Protein AF-A0A0B5EMP2-F1 (afdb_monomer_lite)

Secondary structure (DSSP, 8-state):
---S--PPSS------TT--S-TTT--PPPTTSSTT-EEEEEEEGGGTEEEEEEEE-

Organism: NCBI:txid932753

Sequence (57 aa):
DNTTCDGPCGLRFRQNPQAGIRIVGGQTAQPGAWPWMVSLQIFTSHNSRRYHACGGS

Foldseek 3Di:
DPPDPCPDPPDFDDDDVVPDPDPPVDDDADVRRPVFKDFDWDADPVVRDIDTDDIDD

Radius of gyration: 16.67 Å; chains: 1; bounding box: 41×15×45 Å

Structure (mmCIF, N/CA/C/O backbone):
data_AF-A0A0B5EMP2-F1
#
_entry.id   AF-A0A0B5EMP2-F1
#
loop_
_atom_site.group_PDB
_atom_site.id
_atom_site.type_symbol
_atom_site.label_atom_id
_atom_site.label_alt_id
_atom_site.label_comp_id
_atom_site.label_asym_id
_atom_site.label_entity_id
_atom_site.label_seq_id
_atom_site.pdbx_PDB_ins_code
_atom_site.Cartn_x
_atom_site.Cartn_y
_atom_site.Cartn_z
_atom_site.occupancy
_atom_site.B_iso_or_equiv
_atom_site.auth_seq_id
_atom_site.auth_comp_id
_atom_site.auth_asym_id
_atom_site.auth_atom_id
_atom_site.pdbx_PDB_model_num
ATOM 1 N N . ASP A 1 1 ? 20.040 6.558 23.008 1.00 51.56 1 ASP A N 1
ATOM 2 C CA . ASP A 1 1 ? 19.617 5.451 22.125 1.00 51.56 1 ASP A CA 1
ATOM 3 C C . ASP A 1 1 ? 18.473 5.911 21.231 1.00 51.56 1 ASP A C 1
ATOM 5 O O . ASP A 1 1 ? 17.308 5.745 21.548 1.00 51.56 1 ASP A O 1
ATOM 9 N N . ASN A 1 2 ? 18.833 6.631 20.168 1.00 59.59 2 ASN A N 1
ATOM 10 C CA . ASN A 1 2 ? 17.936 7.235 19.165 1.00 59.59 2 ASN A CA 1
ATOM 11 C C . ASN A 1 2 ? 18.462 6.899 17.752 1.00 59.59 2 ASN A C 1
ATOM 13 O O . ASN A 1 2 ? 18.377 7.692 16.820 1.00 59.59 2 ASN A O 1
ATOM 17 N N . THR A 1 3 ? 19.158 5.766 17.646 1.00 67.56 3 THR A N 1
ATOM 18 C CA . THR A 1 3 ? 19.907 5.320 16.463 1.00 67.56 3 THR A CA 1
ATOM 19 C C . THR A 1 3 ? 19.163 4.260 15.666 1.00 67.56 3 THR A C 1
ATOM 21 O O . THR A 1 3 ? 19.628 3.880 14.596 1.00 67.56 3 THR A O 1
ATOM 24 N N . THR A 1 4 ? 18.017 3.791 16.155 1.00 72.00 4 THR A N 1
ATOM 25 C CA . THR A 1 4 ? 17.134 2.920 15.392 1.00 72.00 4 THR A CA 1
ATOM 26 C C . THR A 1 4 ? 15.860 3.682 15.057 1.00 72.00 4 THR A C 1
ATOM 28 O O . THR A 1 4 ? 15.221 4.286 15.917 1.00 72.00 4 THR A O 1
ATOM 31 N N . CYS A 1 5 ? 15.502 3.698 13.773 1.00 72.31 5 CYS A N 1
ATOM 32 C CA . CYS A 1 5 ? 14.263 4.287 13.261 1.00 72.31 5 CYS A CA 1
ATOM 33 C C . CYS A 1 5 ? 13.045 3.404 13.588 1.00 72.31 5 CYS A C 1
ATOM 35 O O . CYS A 1 5 ? 12.115 3.304 12.786 1.00 72.31 5 CYS A O 1
ATOM 37 N N . ASP A 1 6 ? 13.053 2.756 14.754 1.00 77.50 6 ASP A N 1
ATOM 38 C CA . ASP A 1 6 ? 12.013 1.842 15.214 1.00 77.50 6 ASP A CA 1
ATOM 39 C C . ASP A 1 6 ? 10.860 2.671 15.790 1.00 77.50 6 ASP A C 1
ATOM 41 O O . ASP A 1 6 ? 10.612 2.718 16.995 1.00 77.50 6 ASP A O 1
ATOM 45 N N . GLY A 1 7 ? 10.183 3.414 14.913 1.00 79.00 7 GLY A N 1
ATOM 46 C CA . GLY A 1 7 ?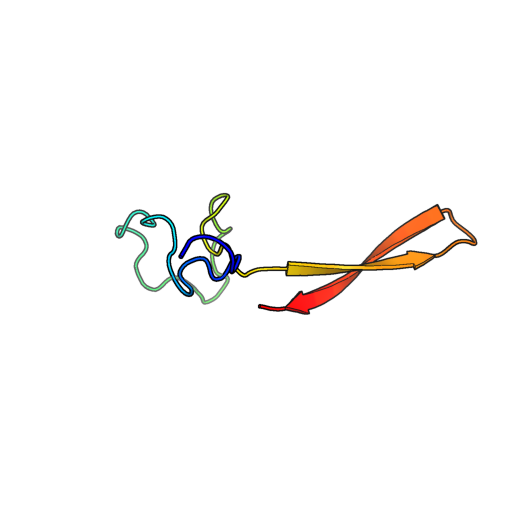 8.964 4.126 15.268 1.00 79.00 7 GLY A CA 1
ATOM 47 C C . GLY A 1 7 ? 7.889 3.157 15.788 1.00 79.00 7 GLY A C 1
ATOM 48 O O . GLY A 1 7 ? 7.865 1.986 15.404 1.00 79.00 7 GLY A O 1
ATOM 49 N N . PRO A 1 8 ? 6.972 3.619 16.654 1.00 86.31 8 PRO A N 1
ATOM 50 C CA . PRO A 1 8 ? 5.916 2.769 17.197 1.00 86.31 8 PRO A CA 1
ATOM 51 C C . PRO A 1 8 ? 4.989 2.232 1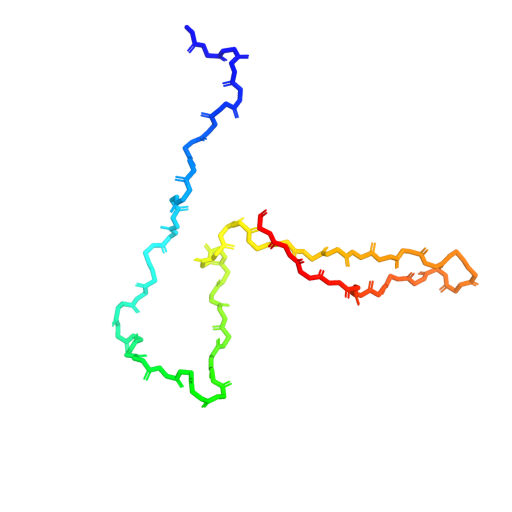6.092 1.00 86.31 8 PRO A C 1
ATOM 53 O O . PRO A 1 8 ? 4.507 2.991 15.249 1.00 86.31 8 PRO A O 1
ATOM 56 N N . CYS A 1 9 ? 4.696 0.929 16.119 1.00 88.19 9 CYS A N 1
ATOM 57 C CA . CYS A 1 9 ? 3.797 0.274 15.165 1.00 88.19 9 CYS A CA 1
ATOM 58 C C . CYS A 1 9 ? 2.322 0.311 15.619 1.00 88.19 9 CYS A C 1
ATOM 60 O O . CYS A 1 9 ? 2.013 0.496 16.795 1.00 88.19 9 CYS A O 1
ATOM 62 N N . GLY A 1 10 ? 1.385 0.157 14.675 1.00 88.31 10 GLY A N 1
ATOM 63 C CA . GLY A 1 10 ? -0.054 0.003 14.958 1.00 88.31 10 GLY A CA 1
ATOM 64 C C . GLY A 1 10 ? -0.787 1.255 15.463 1.00 88.31 10 GLY A C 1
ATOM 65 O O . GLY A 1 10 ? -2.010 1.228 15.626 1.00 88.31 10 GLY A O 1
ATOM 66 N N . LEU A 1 11 ? -0.084 2.369 15.673 1.00 87.50 11 LEU A N 1
ATOM 67 C CA . LEU A 1 11 ? -0.708 3.642 16.018 1.00 87.50 11 LEU A CA 1
ATOM 68 C C . LEU A 1 11 ? -1.426 4.213 14.795 1.00 87.50 11 LEU A C 1
ATOM 70 O O . LEU A 1 11 ? -0.822 4.442 13.751 1.00 87.50 11 LEU A O 1
ATOM 74 N N . ARG A 1 12 ? -2.727 4.472 14.934 1.00 85.81 12 ARG A N 1
ATOM 75 C CA . ARG A 1 12 ? -3.539 5.154 13.921 1.00 85.81 12 ARG A CA 1
ATOM 76 C C . ARG A 1 12 ? -4.147 6.424 14.4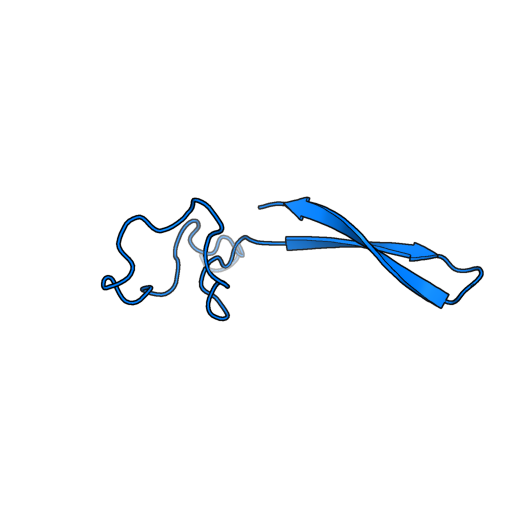91 1.00 85.81 12 ARG A C 1
ATOM 78 O O . ARG A 1 12 ? -4.445 6.494 15.685 1.00 85.81 12 ARG A O 1
ATOM 85 N N . PHE A 1 13 ? -4.408 7.400 13.627 1.00 80.31 13 PHE A N 1
ATOM 86 C CA . PHE A 1 13 ? -5.185 8.570 14.021 1.00 80.31 13 PHE A CA 1
ATOM 87 C C . PHE A 1 13 ? -6.580 8.143 14.483 1.00 80.31 13 PHE A C 1
ATOM 89 O O . PHE A 1 13 ? -7.194 7.228 13.922 1.00 80.31 13 PHE A O 1
ATOM 96 N N . ARG A 1 14 ? -7.076 8.791 15.543 1.00 73.56 14 ARG A N 1
ATOM 97 C CA . ARG A 1 14 ? -8.380 8.476 16.128 1.00 73.56 14 ARG A CA 1
ATOM 98 C C . ARG A 1 14 ? -9.467 8.764 15.093 1.00 73.56 14 ARG A C 1
ATOM 100 O O . ARG A 1 14 ? -9.838 9.909 14.866 1.00 73.56 14 ARG A O 1
ATOM 107 N N . GLN A 1 15 ? -9.965 7.711 14.453 1.00 73.12 15 GLN A N 1
ATOM 108 C CA . GLN A 1 15 ? -11.121 7.804 13.569 1.00 73.12 15 GLN A CA 1
ATOM 109 C C . GLN A 1 15 ? -12.338 8.201 14.408 1.00 73.12 15 GLN A C 1
ATOM 111 O O . GLN A 1 15 ? -12.515 7.674 15.509 1.00 73.12 15 GLN A O 1
ATOM 116 N N . ASN A 1 16 ? -13.165 9.128 13.918 1.00 68.12 16 ASN A N 1
ATOM 117 C CA . ASN A 1 16 ? -14.364 9.550 14.636 1.00 68.12 16 ASN A CA 1
ATOM 118 C C . ASN A 1 16 ? -15.268 8.320 14.899 1.00 68.12 16 ASN A C 1
ATOM 120 O O . ASN A 1 16 ? -15.719 7.688 13.939 1.00 68.12 16 ASN A O 1
ATOM 124 N N . PRO A 1 17 ? -15.531 7.949 16.167 1.00 59.88 17 PRO A N 1
ATOM 125 C CA . PRO A 1 17 ? -16.148 6.667 16.524 1.00 59.88 17 PRO A CA 1
ATOM 126 C C . PRO A 1 17 ? -17.640 6.556 16.171 1.00 59.88 17 PRO A C 1
ATOM 128 O O . PRO A 1 17 ? -18.226 5.494 16.341 1.00 59.88 17 PRO A O 1
ATOM 131 N N . GLN A 1 18 ? -18.259 7.604 15.610 1.00 57.56 18 GLN A N 1
ATOM 132 C CA . GLN A 1 18 ? -19.614 7.542 15.033 1.00 57.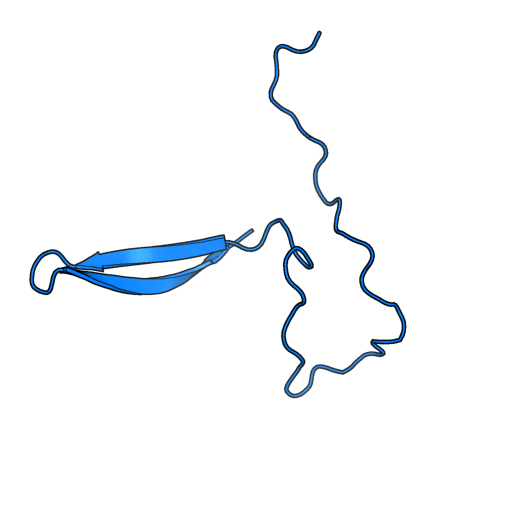56 18 GLN A CA 1
ATOM 133 C C . GLN A 1 18 ? -19.704 6.651 13.771 1.00 57.56 18 GLN A C 1
ATOM 135 O O . GLN A 1 18 ? -20.777 6.474 13.188 1.00 57.56 18 GLN A O 1
ATOM 140 N N . ALA A 1 19 ? -18.588 6.069 13.329 1.00 59.56 19 ALA A N 1
ATOM 141 C CA . ALA A 1 19 ? -18.556 5.023 12.320 1.00 59.56 19 ALA A CA 1
ATOM 142 C C . ALA A 1 19 ? -18.896 3.657 12.948 1.00 59.56 19 ALA A C 1
ATOM 144 O O . ALA A 1 19 ? -18.011 2.858 13.243 1.00 59.56 19 ALA A O 1
ATOM 145 N N . GLY A 1 20 ? -20.191 3.390 13.147 1.00 60.66 20 GLY A N 1
ATOM 146 C CA . GLY A 1 20 ? -20.691 2.031 13.386 1.00 60.66 20 GLY A CA 1
ATOM 147 C C . GLY A 1 20 ? -20.245 1.049 12.289 1.00 60.66 20 GLY A C 1
ATOM 148 O O . GLY A 1 20 ? -19.751 1.468 11.239 1.00 60.66 20 GLY A O 1
ATOM 149 N N . ILE A 1 21 ? -20.411 -0.259 12.521 1.00 55.53 21 ILE A N 1
ATOM 150 C CA . ILE A 1 21 ? -20.133 -1.302 11.518 1.00 55.53 21 ILE A CA 1
ATOM 151 C C . ILE A 1 21 ? -20.928 -0.962 10.254 1.00 55.53 21 ILE A C 1
ATOM 153 O O . ILE A 1 21 ? -22.153 -1.013 10.256 1.00 55.53 21 ILE A O 1
ATOM 157 N N . ARG A 1 22 ? -20.238 -0.553 9.191 1.00 58.38 22 ARG A N 1
ATOM 158 C CA . ARG A 1 22 ? -20.883 -0.093 7.949 1.00 58.38 22 ARG A CA 1
ATOM 159 C C . ARG A 1 22 ? -20.574 -0.956 6.740 1.00 58.38 22 ARG A C 1
ATOM 161 O O . ARG A 1 22 ? -21.253 -0.830 5.730 1.00 58.38 22 ARG A O 1
ATOM 168 N N . ILE A 1 23 ? -19.522 -1.772 6.779 1.00 62.59 23 ILE A N 1
ATOM 169 C CA . ILE A 1 23 ? -19.029 -2.420 5.561 1.00 62.59 23 ILE A CA 1
ATOM 170 C C . ILE A 1 23 ? -19.839 -3.686 5.264 1.00 62.59 23 ILE A C 1
ATOM 172 O O . ILE A 1 23 ? -19.418 -4.794 5.564 1.00 62.59 23 ILE A O 1
ATOM 176 N N . VAL A 1 24 ? -20.979 -3.494 4.602 1.00 66.56 24 VAL A N 1
ATOM 177 C CA . VAL A 1 24 ? -21.240 -4.143 3.311 1.00 66.56 24 VAL A CA 1
ATOM 178 C C . VAL A 1 24 ? -21.383 -2.992 2.305 1.00 66.56 24 VAL A C 1
ATOM 180 O O . VAL A 1 24 ? -22.303 -2.192 2.415 1.00 66.56 24 VAL A O 1
ATOM 183 N N . GLY A 1 25 ? -20.397 -2.818 1.417 1.00 69.06 25 GLY A N 1
ATOM 184 C CA . GLY A 1 25 ? -20.222 -1.635 0.545 1.00 69.06 25 GLY A CA 1
ATOM 185 C C . GLY A 1 25 ? -19.241 -0.580 1.084 1.00 69.06 25 GLY A C 1
ATOM 186 O O . GLY A 1 25 ? -18.537 0.068 0.317 1.00 69.06 25 GLY A O 1
ATOM 187 N N . GLY A 1 26 ? -19.096 -0.484 2.405 1.00 81.38 26 GLY A N 1
ATOM 188 C CA . GLY A 1 26 ? -18.003 0.255 3.039 1.00 81.38 26 GLY A CA 1
ATOM 189 C C . GLY A 1 26 ? -18.093 1.778 2.980 1.00 81.38 26 GLY A C 1
ATOM 190 O O . GLY A 1 26 ? -19.113 2.350 2.616 1.00 81.38 26 GLY A O 1
ATOM 191 N N . GLN A 1 27 ? -17.019 2.446 3.408 1.00 83.44 27 GLN A N 1
ATOM 192 C CA . GLN A 1 27 ? -16.860 3.898 3.293 1.00 83.44 27 GLN A CA 1
ATOM 193 C C . GLN A 1 27 ? -15.396 4.250 3.014 1.00 83.44 27 GLN A C 1
ATOM 195 O O . GLN A 1 27 ? -14.492 3.551 3.477 1.00 83.44 27 GLN A O 1
ATOM 200 N N . THR A 1 28 ? -15.162 5.352 2.300 1.00 85.81 28 THR A N 1
ATOM 201 C CA . THR A 1 28 ? -13.813 5.869 2.039 1.00 85.81 28 THR A CA 1
ATOM 202 C C . THR A 1 28 ? -13.100 6.192 3.349 1.00 85.81 28 THR A C 1
ATOM 204 O O . THR A 1 28 ? -13.649 6.855 4.233 1.00 85.81 28 THR A O 1
ATOM 207 N N . ALA A 1 29 ? -11.862 5.723 3.478 1.00 86.00 29 ALA A N 1
ATOM 208 C CA . ALA A 1 29 ? -11.029 6.029 4.627 1.00 86.00 29 ALA A CA 1
ATOM 209 C C . ALA A 1 29 ? -10.605 7.506 4.606 1.00 86.00 29 ALA A C 1
ATOM 211 O O . ALA A 1 29 ? -10.235 8.041 3.562 1.00 86.00 29 ALA A O 1
ATOM 212 N N . GLN A 1 30 ? -10.632 8.160 5.769 1.00 86.31 30 GLN A N 1
ATOM 213 C CA . GLN A 1 30 ? -10.042 9.491 5.916 1.00 86.31 30 GLN A CA 1
ATOM 214 C C . GLN A 1 30 ? -8.525 9.432 5.657 1.00 86.31 30 GLN A C 1
ATOM 216 O O . GLN A 1 30 ? -7.906 8.402 5.938 1.00 86.31 30 GLN A O 1
ATOM 221 N N . PRO A 1 31 ? -7.889 10.507 5.168 1.00 87.62 31 PRO A N 1
ATOM 222 C CA . PRO A 1 31 ? -6.432 10.556 5.055 1.00 87.62 31 PRO A CA 1
ATOM 223 C C . PRO A 1 31 ? -5.752 10.206 6.391 1.00 87.62 31 PRO A C 1
ATOM 225 O O . PRO A 1 31 ? -6.158 10.691 7.444 1.00 87.62 31 PRO A O 1
ATOM 228 N N . GLY A 1 32 ? -4.758 9.312 6.367 1.00 87.62 32 GLY A N 1
ATOM 229 C CA . GLY A 1 32 ? -4.050 8.854 7.574 1.00 87.62 32 GLY A CA 1
ATOM 230 C C . GLY A 1 32 ? -4.830 7.883 8.476 1.00 87.62 32 GLY A C 1
ATOM 231 O O . GLY A 1 32 ? -4.298 7.420 9.479 1.00 87.62 32 GLY A O 1
ATOM 232 N N . ALA A 1 33 ? -6.065 7.518 8.121 1.00 89.31 33 ALA A N 1
ATOM 233 C CA . ALA A 1 33 ? -6.884 6.538 8.845 1.00 89.31 33 ALA A CA 1
ATOM 234 C C . ALA A 1 33 ? -6.169 5.207 9.125 1.00 89.31 33 ALA A C 1
ATOM 236 O O . ALA A 1 33 ? -6.373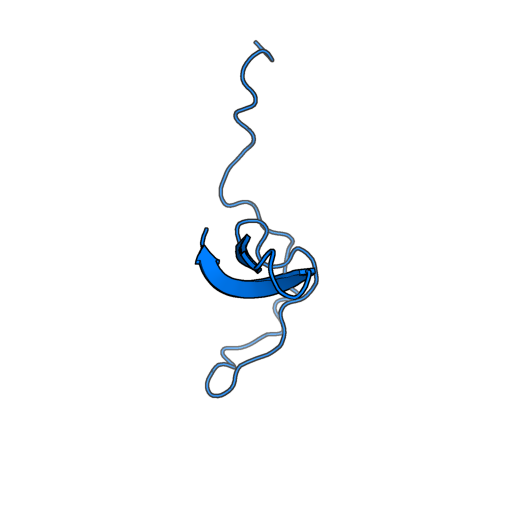 4.599 10.176 1.00 89.31 33 ALA A O 1
ATOM 237 N N . TRP A 1 34 ? -5.381 4.760 8.150 1.00 91.06 34 TRP A N 1
ATOM 238 C CA . TRP A 1 34 ? -4.679 3.485 8.140 1.00 91.06 34 TRP A CA 1
ATOM 239 C C . TRP A 1 34 ? -3.248 3.742 7.658 1.00 91.06 34 TRP A C 1
ATOM 241 O O . TRP A 1 34 ? -2.985 3.629 6.463 1.00 91.06 34 TRP A O 1
ATOM 251 N N . PRO A 1 35 ? -2.338 4.171 8.549 1.00 91.38 35 PRO A N 1
ATOM 252 C CA . PRO A 1 35 ? -1.010 4.644 8.149 1.00 91.38 35 PRO A CA 1
ATOM 253 C C . PRO A 1 35 ? -0.123 3.547 7.553 1.00 91.38 35 PRO A C 1
ATOM 255 O O . PRO A 1 35 ? 0.833 3.852 6.852 1.00 91.38 35 PRO A O 1
ATOM 258 N N . TRP A 1 36 ? -0.466 2.285 7.791 1.00 92.50 36 TRP A N 1
ATOM 259 C CA . TRP A 1 36 ? 0.187 1.126 7.191 1.00 92.50 36 TRP A CA 1
ATOM 260 C C . TRP A 1 36 ? -0.304 0.801 5.772 1.00 92.50 36 TRP A C 1
ATOM 262 O O . TRP A 1 36 ? 0.330 0.026 5.076 1.00 92.50 36 TRP A O 1
ATOM 272 N N . MET A 1 37 ? -1.414 1.372 5.291 1.00 95.12 37 MET A N 1
ATOM 273 C CA . MET A 1 37 ? -1.901 1.062 3.940 1.00 95.12 37 MET A CA 1
ATOM 274 C C . MET A 1 37 ? -0.912 1.526 2.865 1.00 95.12 37 MET A C 1
ATOM 276 O O . MET A 1 37 ? -0.660 2.724 2.723 1.00 95.12 37 MET A O 1
ATOM 280 N N . VAL A 1 38 ? -0.440 0.591 2.037 1.00 95.50 38 VAL A N 1
ATOM 281 C CA . VAL A 1 38 ? 0.410 0.887 0.872 1.00 95.50 38 VAL A CA 1
ATOM 282 C C . VAL A 1 38 ? -0.260 0.503 -0.447 1.00 95.50 38 VAL A C 1
ATOM 284 O O . VAL A 1 38 ? -1.120 -0.374 -0.500 1.00 95.50 38 VAL A O 1
ATOM 287 N N . SER A 1 39 ? 0.144 1.173 -1.530 1.00 96.12 39 SER A N 1
ATOM 288 C CA . SER A 1 39 ? -0.292 0.895 -2.903 1.00 96.12 39 SER A CA 1
ATOM 289 C C . SER A 1 39 ? 0.924 0.553 -3.751 1.00 96.12 39 SER A C 1
ATOM 291 O O . SER A 1 39 ? 1.747 1.422 -4.048 1.00 96.12 39 SER A O 1
ATOM 293 N N . LEU A 1 40 ? 1.042 -0.716 -4.134 1.00 96.50 40 LEU A N 1
ATOM 294 C CA . LEU A 1 40 ? 2.115 -1.187 -4.997 1.00 96.50 40 LEU A CA 1
ATOM 295 C C . LEU A 1 40 ? 1.767 -0.845 -6.444 1.00 96.50 40 LEU A C 1
ATOM 297 O O . LEU A 1 40 ? 0.771 -1.321 -6.993 1.00 96.50 40 LEU A O 1
ATOM 301 N N . GLN A 1 41 ? 2.581 0.018 -7.052 1.00 96.81 41 GLN A N 1
ATOM 302 C CA . GLN A 1 41 ? 2.384 0.487 -8.420 1.00 96.81 41 GLN A CA 1
ATOM 303 C C . GLN A 1 41 ? 3.469 -0.059 -9.341 1.00 96.81 41 GLN A C 1
ATOM 305 O O . GLN A 1 41 ? 4.658 0.129 -9.087 1.00 96.81 41 GLN A O 1
ATOM 310 N N . ILE A 1 42 ? 3.057 -0.680 -10.444 1.00 95.44 42 ILE A N 1
ATOM 311 C CA . ILE A 1 42 ? 3.972 -1.168 -11.477 1.00 95.44 42 ILE A CA 1
ATOM 312 C C . ILE A 1 42 ? 4.088 -0.104 -12.564 1.00 95.44 42 ILE A C 1
ATOM 314 O O . ILE A 1 42 ? 3.084 0.373 -13.098 1.00 95.44 42 ILE A O 1
ATOM 318 N N . PHE A 1 43 ? 5.324 0.272 -12.890 1.00 96.06 43 PHE A N 1
ATOM 319 C CA . PHE A 1 43 ? 5.624 1.209 -13.965 1.00 96.06 43 PHE A CA 1
ATOM 320 C C . PHE A 1 43 ? 5.820 0.470 -15.289 1.00 96.06 43 PHE A C 1
ATOM 322 O O . PHE A 1 43 ? 6.683 -0.396 -15.412 1.00 96.06 43 PHE A O 1
ATOM 329 N N . THR A 1 44 ? 5.043 0.841 -16.302 1.00 92.19 44 THR A N 1
ATOM 330 C CA . THR A 1 44 ? 5.194 0.350 -17.672 1.00 92.19 44 THR A CA 1
ATOM 331 C C . THR A 1 44 ? 5.930 1.396 -18.501 1.00 92.19 44 THR A C 1
ATOM 333 O O . THR A 1 44 ? 5.359 2.444 -18.812 1.00 92.19 44 THR A O 1
ATOM 336 N N . SER A 1 45 ? 7.172 1.094 -18.888 1.00 90.62 45 SER A N 1
ATOM 337 C CA . SER A 1 45 ? 8.029 2.012 -19.656 1.00 90.62 45 SER A CA 1
ATOM 338 C C . SER A 1 45 ? 7.442 2.356 -21.031 1.00 90.62 45 SER A C 1
ATOM 340 O O . SER A 1 45 ? 7.461 3.510 -21.439 1.00 90.62 45 SER A O 1
ATOM 342 N N . HIS A 1 46 ? 6.813 1.383 -21.701 1.00 88.69 46 HIS A N 1
ATOM 343 C CA . HIS A 1 46 ? 6.290 1.551 -23.063 1.00 88.69 46 HIS A CA 1
ATOM 344 C C . HIS A 1 46 ? 5.284 2.705 -23.207 1.00 88.69 46 HIS A C 1
ATOM 346 O O . HIS A 1 46 ? 5.278 3.398 -24.216 1.00 88.69 46 HIS A O 1
ATOM 352 N N . ASN A 1 47 ? 4.444 2.926 -22.192 1.00 90.12 47 ASN A N 1
ATOM 353 C CA . ASN A 1 47 ? 3.424 3.978 -22.207 1.00 90.12 47 ASN A CA 1
ATOM 354 C C . ASN A 1 47 ? 3.629 5.009 -21.086 1.00 90.12 47 ASN A C 1
ATOM 356 O O . ASN A 1 47 ? 2.723 5.799 -20.831 1.00 90.12 47 ASN A O 1
ATOM 360 N N . SER A 1 48 ? 4.769 4.977 -20.382 1.00 92.44 48 SER A N 1
ATOM 361 C CA . SER A 1 48 ? 5.081 5.832 -19.222 1.00 92.44 48 SER A CA 1
ATOM 362 C C . SER A 1 48 ? 3.956 5.918 -18.180 1.00 92.44 48 SER A C 1
ATOM 364 O O . SER A 1 48 ? 3.700 6.969 -17.593 1.00 92.44 48 SER A O 1
ATOM 366 N N . ARG A 1 49 ? 3.253 4.805 -17.948 1.00 94.88 49 ARG A N 1
ATOM 367 C CA . ARG A 1 49 ? 2.109 4.719 -17.026 1.00 94.88 49 ARG A CA 1
ATOM 368 C C . ARG A 1 49 ? 2.454 3.900 -15.794 1.00 94.88 49 ARG A C 1
ATOM 370 O O . ARG A 1 49 ? 3.259 2.975 -15.853 1.00 94.88 49 ARG A O 1
ATOM 377 N N . ARG A 1 50 ? 1.807 4.232 -14.679 1.00 95.38 50 ARG A N 1
ATOM 378 C CA . ARG A 1 50 ? 1.770 3.401 -13.474 1.00 95.38 50 ARG A CA 1
ATOM 379 C C . ARG A 1 50 ? 0.369 2.845 -13.313 1.00 95.38 50 ARG A C 1
ATOM 381 O O . ARG A 1 50 ? -0.596 3.578 -13.519 1.00 95.38 50 ARG A O 1
ATOM 388 N N . TYR A 1 51 ? 0.259 1.580 -12.938 1.00 94.12 51 TYR A N 1
ATOM 389 C CA . TYR A 1 51 ? -1.014 0.998 -12.533 1.00 94.12 51 TYR A CA 1
ATOM 390 C C . TYR A 1 51 ? -0.885 0.371 -11.151 1.00 94.12 51 TYR A C 1
ATOM 392 O O . TYR A 1 51 ? 0.180 -0.123 -10.775 1.00 94.12 51 TYR A O 1
ATOM 400 N N . HIS A 1 52 ? -1.971 0.435 -10.386 1.00 95.88 52 HIS A N 1
ATOM 401 C CA . HIS A 1 52 ? -2.070 -0.235 -9.098 1.00 95.88 52 HIS A CA 1
ATOM 402 C C . HIS A 1 52 ? -2.133 -1.745 -9.321 1.00 95.88 52 HIS A C 1
ATOM 404 O O . HIS A 1 52 ? -3.011 -2.223 -10.036 1.00 95.88 52 HIS A O 1
ATOM 410 N N . ALA A 1 53 ? -1.206 -2.473 -8.711 1.00 96.50 53 ALA A N 1
ATOM 411 C CA . ALA A 1 53 ? -1.161 -3.924 -8.785 1.00 96.50 53 ALA A CA 1
ATOM 412 C C . ALA A 1 53 ? -1.858 -4.556 -7.577 1.00 96.50 53 ALA A C 1
ATOM 414 O O . ALA A 1 53 ? -2.712 -5.425 -7.737 1.00 96.50 53 ALA A O 1
ATOM 415 N N . CYS A 1 54 ? -1.504 -4.110 -6.371 1.00 97.50 54 CYS A N 1
ATOM 416 C CA . CYS A 1 54 ? -2.058 -4.627 -5.125 1.00 97.50 54 CYS A CA 1
ATOM 417 C C . CYS A 1 54 ? -1.800 -3.677 -3.947 1.00 97.50 54 CYS A C 1
ATOM 419 O O . CYS A 1 54 ? -1.039 -2.708 -4.044 1.00 97.50 54 CYS A O 1
ATOM 421 N N . GLY A 1 55 ? -2.474 -3.947 -2.829 1.00 96.75 55 GLY A N 1
ATOM 422 C CA . GLY A 1 55 ? -2.233 -3.284 -1.549 1.00 96.75 55 GLY A CA 1
ATOM 423 C C . GLY A 1 55 ? -1.263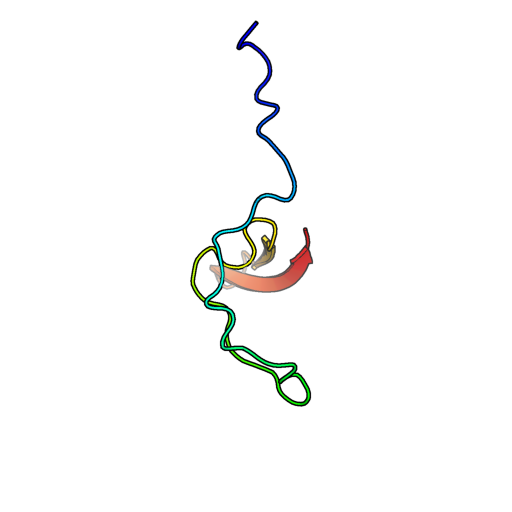 -4.057 -0.652 1.00 96.75 55 GLY A C 1
ATOM 424 O O . GLY A 1 55 ? -0.864 -5.177 -0.969 1.00 96.75 55 GLY A O 1
ATOM 425 N N . GLY A 1 56 ? -0.924 -3.463 0.488 1.00 96.25 56 GLY A N 1
ATOM 426 C CA . GLY A 1 56 ? -0.121 -4.084 1.542 1.00 96.25 56 GLY A CA 1
ATOM 427 C C . GLY A 1 56 ? -0.256 -3.343 2.874 1.00 96.25 56 GLY A C 1
ATOM 428 O O . GLY A 1 56 ? -1.038 -2.391 2.977 1.00 96.25 56 GLY A O 1
ATOM 429 N N . SER A 1 57 ? 0.525 -3.783 3.860 1.00 91.81 57 SER A N 1
ATOM 430 C CA . SER A 1 57 ? 0.589 -3.247 5.227 1.00 91.81 57 SER A CA 1
ATOM 431 C C . SER A 1 57 ? 2.023 -3.136 5.717 1.00 91.81 57 SER A C 1
ATOM 433 O O . SER A 1 57 ? 2.762 -4.105 5.424 1.00 91.81 57 SER A O 1
#

InterPro domains:
  IPR001254 Serine proteases, trypsin domain [PF00089] (23-57)
  IPR009003 Peptidase S1, PA clan [SSF50494] (6-57)

pLDDT: mean 82.59, std 13.43, range [51.56, 97.5]